Protein AF-A0AAW2DGR3-F1 (afdb_monomer_lite)

Radius of gyration: 17.56 Å; chains: 1; bounding box: 39×25×50 Å

Foldseek 3Di:
DDDDPPPPPPPPPPPDPDDPVQWDWDADLDLQRARWIKTDGNQDDPPDPPTDGDIGTPPPDPPPCPRNVCNVVVVVVVVVVVVVVVVVVVVD

Secondary structure (DSSP, 8-state):
-PPP--------GGG----GGGEEEEE--SGGGTT-EEEEETT--SS-TTS---EEES---TT--HHHHHHHHHHHHHHHHHHHHHHHHHT-

Organism: NCBI:txid425828

pLDDT: mean 73.52, std 17.66, range [33.53, 94.0]

Sequence (92 aa):
MPMLETSNYLSSSDGHFYNVDNYITRTSLKLHTFGKRFYKCCCWSLDDDCTCKFFKWLDTSICCTRGPATAPIVIVKFKRLEHALEVANEEL

Structure (mmCIF, N/CA/C/O backbone):
data_AF-A0AAW2DGR3-F1
#
_entry.id   AF-A0AAW2DGR3-F1
#
loop_
_atom_site.group_PDB
_atom_site.id
_atom_site.type_symbol
_atom_site.label_atom_id
_atom_site.label_alt_id
_atom_site.label_comp_id
_atom_site.label_asym_id
_atom_site.label_entity_id
_atom_site.label_seq_id
_atom_site.pdbx_PDB_ins_code
_atom_site.Cartn_x
_atom_site.Cartn_y
_atom_site.Cartn_z
_atom_site.occupancy
_atom_site.B_iso_or_equiv
_atom_site.auth_seq_id
_atom_site.auth_comp_id
_atom_site.auth_asym_id
_atom_site.auth_atom_id
_atom_site.pdbx_PDB_model_num
ATOM 1 N N . MET A 1 1 ? -17.117 18.240 -12.602 1.00 38.09 1 MET A N 1
ATOM 2 C CA . MET A 1 1 ? -16.289 17.036 -12.385 1.00 38.09 1 MET A CA 1
ATOM 3 C C . MET A 1 1 ? -14.868 17.491 -12.107 1.00 38.09 1 MET A C 1
ATOM 5 O O . MET A 1 1 ? -14.292 18.073 -13.017 1.00 38.09 1 MET A O 1
ATOM 9 N N . PRO A 1 2 ? -14.312 17.328 -10.898 1.00 35.00 2 PRO A N 1
ATOM 10 C CA . PRO A 1 2 ? -12.913 17.660 -10.675 1.00 35.00 2 PRO A CA 1
ATOM 11 C C . PRO A 1 2 ? -12.044 16.454 -11.051 1.00 35.00 2 PRO A C 1
ATOM 13 O O . PRO A 1 2 ? -12.262 15.346 -10.560 1.00 35.00 2 PRO A O 1
ATOM 16 N N . MET A 1 3 ? -11.109 16.680 -11.976 1.00 33.53 3 MET A N 1
ATOM 17 C CA . MET A 1 3 ? -10.056 15.740 -12.361 1.00 33.53 3 MET A CA 1
ATOM 18 C C . MET A 1 3 ? -9.188 15.393 -11.148 1.00 33.53 3 MET A C 1
ATOM 20 O O . MET A 1 3 ? -8.855 16.267 -10.352 1.00 33.53 3 MET A O 1
ATOM 24 N N . LEU A 1 4 ? -8.823 14.112 -11.039 1.00 36.75 4 LEU A N 1
ATOM 25 C CA . LEU A 1 4 ? -7.867 13.614 -10.058 1.00 36.75 4 LEU A CA 1
ATOM 26 C C . LEU A 1 4 ? -6.541 14.373 -10.173 1.00 36.75 4 LEU A C 1
ATOM 28 O O . LEU A 1 4 ? -5.942 14.410 -11.247 1.00 36.75 4 LEU A O 1
ATOM 32 N N . GLU A 1 5 ? -6.053 14.881 -9.043 1.00 36.12 5 GLU A N 1
ATOM 33 C CA . GLU A 1 5 ? -4.648 15.229 -8.851 1.00 36.12 5 GLU A CA 1
ATOM 34 C C . GLU A 1 5 ? -3.796 13.966 -9.028 1.00 36.12 5 GLU A C 1
ATOM 36 O O . GLU A 1 5 ? -3.541 13.195 -8.101 1.00 36.12 5 GLU A O 1
ATOM 41 N N . THR A 1 6 ? -3.365 13.717 -10.259 1.00 40.59 6 THR A N 1
ATOM 42 C CA . THR A 1 6 ? -2.230 12.845 -10.528 1.00 40.59 6 THR A CA 1
ATOM 43 C C . THR A 1 6 ? -0.992 13.581 -10.042 1.00 40.59 6 THR A C 1
ATOM 45 O O . THR A 1 6 ? -0.543 14.535 -10.679 1.00 40.59 6 THR A O 1
ATOM 48 N N . SER A 1 7 ? -0.451 13.171 -8.893 1.00 39.09 7 SER A N 1
ATOM 49 C CA . SER A 1 7 ? 0.859 13.629 -8.444 1.00 39.09 7 SER A CA 1
ATOM 50 C C . SER A 1 7 ? 1.899 13.207 -9.481 1.00 39.09 7 SER A C 1
ATOM 52 O O . SER A 1 7 ? 2.323 12.054 -9.562 1.00 39.09 7 SER A O 1
ATOM 54 N N . ASN A 1 8 ? 2.275 14.162 -10.327 1.00 40.78 8 ASN A N 1
ATOM 55 C CA . ASN A 1 8 ? 3.301 14.017 -11.346 1.00 40.78 8 ASN A CA 1
ATOM 56 C C . ASN A 1 8 ? 4.681 13.984 -10.674 1.00 40.78 8 ASN A C 1
ATOM 58 O O . ASN A 1 8 ? 5.467 14.917 -10.808 1.00 40.78 8 ASN A O 1
ATOM 62 N N . TYR A 1 9 ? 5.006 12.903 -9.963 1.00 45.00 9 TYR A N 1
ATOM 63 C CA . TYR A 1 9 ? 6.408 12.534 -9.790 1.00 45.00 9 TYR A CA 1
ATOM 64 C C . TYR A 1 9 ? 6.860 11.922 -11.112 1.00 45.00 9 TYR A C 1
ATOM 66 O O . TYR A 1 9 ? 6.812 10.709 -11.318 1.00 45.00 9 TYR A O 1
ATOM 74 N N . LEU A 1 10 ? 7.213 12.807 -12.047 1.00 42.09 10 LEU A N 1
ATOM 75 C CA . LEU A 1 10 ? 7.932 12.458 -13.261 1.00 42.09 10 LEU A CA 1
ATOM 76 C C . LEU A 1 10 ? 9.179 11.684 -12.837 1.00 42.09 10 LEU A C 1
ATOM 78 O O . LEU A 1 10 ? 10.104 12.231 -12.242 1.00 42.09 10 LEU A O 1
ATOM 82 N N . SER A 1 11 ? 9.156 10.385 -13.116 1.00 47.09 11 SER A N 1
ATOM 83 C CA . SER A 1 11 ? 10.305 9.498 -13.031 1.00 47.09 11 SER A CA 1
ATOM 84 C C . SER A 1 11 ? 11.299 9.926 -14.111 1.00 47.09 11 SER A C 1
ATOM 86 O O . SER A 1 11 ? 11.344 9.312 -15.176 1.00 47.09 11 SER A O 1
ATOM 88 N N . SER A 1 12 ? 12.060 10.998 -13.875 1.00 43.62 12 SER A N 1
ATOM 89 C CA . SER A 1 12 ? 13.213 11.310 -14.713 1.00 43.62 12 SER A CA 1
ATOM 90 C C . SER A 1 12 ? 14.239 10.196 -14.507 1.00 43.62 12 SER A C 1
ATOM 92 O O . SER A 1 12 ? 14.823 10.013 -13.441 1.00 43.62 12 SER A O 1
ATOM 94 N N . SER A 1 13 ? 14.400 9.382 -15.543 1.00 47.66 13 SER A N 1
ATOM 95 C CA . SER A 1 13 ? 15.395 8.314 -15.623 1.00 47.66 13 SER A CA 1
ATOM 96 C C . SER A 1 13 ? 16.835 8.835 -15.670 1.00 47.66 13 SER A C 1
ATOM 98 O O . SER A 1 13 ? 17.761 8.041 -15.551 1.00 47.66 13 SER A O 1
ATOM 100 N N . ASP A 1 14 ? 17.036 10.146 -15.808 1.00 45.03 14 ASP A N 1
ATOM 101 C CA . ASP A 1 14 ? 18.322 10.743 -16.195 1.00 45.03 14 ASP A CA 1
ATOM 102 C C . ASP A 1 14 ? 19.348 10.890 -15.059 1.00 45.03 14 ASP A C 1
ATOM 104 O O . ASP A 1 14 ? 20.401 11.489 -15.251 1.00 45.03 14 ASP A O 1
ATOM 108 N 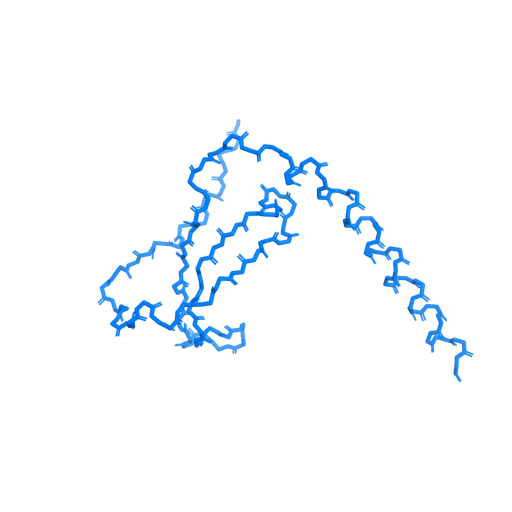N . GLY A 1 15 ? 19.088 10.316 -13.881 1.00 48.59 15 GLY A N 1
ATOM 109 C CA . GLY A 1 15 ? 20.033 10.353 -12.756 1.00 48.59 15 GLY A CA 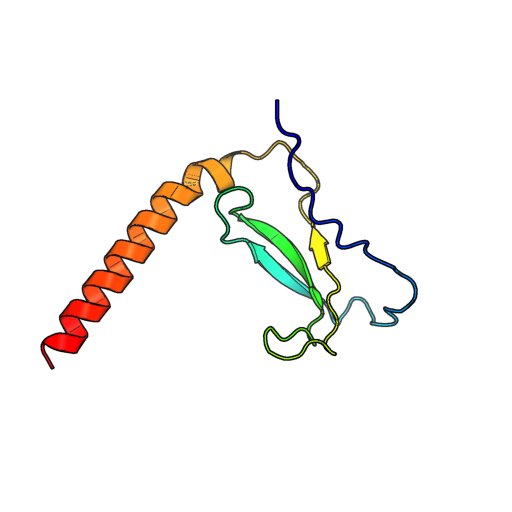1
ATOM 110 C C . GLY A 1 15 ? 20.211 9.043 -11.993 1.00 48.59 15 GLY A C 1
ATOM 111 O O . GLY A 1 15 ? 20.996 9.000 -11.048 1.00 48.59 15 GLY A O 1
ATOM 112 N N . HIS A 1 16 ? 19.499 7.968 -12.349 1.00 52.03 16 HIS A N 1
ATOM 113 C CA . HIS A 1 16 ? 19.453 6.770 -11.508 1.00 52.03 16 HIS A CA 1
ATOM 114 C C . HIS A 1 16 ? 20.375 5.648 -12.006 1.00 52.03 16 HIS A C 1
ATOM 116 O O . HIS A 1 16 ? 19.925 4.612 -12.491 1.00 52.03 16 HIS A O 1
ATOM 122 N N . PHE A 1 17 ? 21.686 5.840 -11.844 1.00 48.19 17 PHE A N 1
ATOM 123 C CA . PHE A 1 17 ? 22.727 4.832 -12.108 1.00 48.19 17 PHE A CA 1
ATOM 124 C C . PHE A 1 17 ? 22.854 3.788 -10.984 1.00 48.19 17 PHE A C 1
ATOM 126 O O . PHE A 1 17 ? 23.959 3.421 -10.594 1.00 48.19 17 PHE A O 1
ATOM 133 N N . TYR A 1 18 ? 21.745 3.296 -10.430 1.00 56.22 18 TYR A N 1
ATOM 134 C CA . TYR A 1 18 ? 21.814 2.230 -9.431 1.00 56.22 18 TYR A CA 1
ATOM 135 C C . TYR A 1 18 ? 21.350 0.901 -10.014 1.00 56.22 18 TYR A C 1
ATOM 137 O O . TYR A 1 18 ? 20.216 0.747 -10.478 1.00 56.22 18 TYR A O 1
ATOM 145 N N . ASN A 1 19 ? 22.296 -0.042 -9.984 1.00 55.66 19 ASN A N 1
ATOM 146 C CA . ASN A 1 19 ? 22.159 -1.442 -10.356 1.00 55.66 19 ASN A CA 1
ATOM 147 C C . ASN A 1 19 ? 20.876 -2.041 -9.749 1.00 55.66 19 ASN A C 1
ATOM 149 O O . ASN A 1 19 ? 20.507 -1.690 -8.626 1.00 55.66 19 ASN A O 1
ATOM 153 N N . VAL A 1 20 ? 20.205 -2.927 -10.489 1.00 55.91 20 VAL A N 1
ATOM 154 C CA . VAL A 1 20 ? 18.891 -3.511 -10.153 1.00 55.91 20 VAL A CA 1
ATOM 155 C C . VAL A 1 20 ? 18.895 -4.213 -8.786 1.00 55.91 20 VAL A C 1
ATOM 157 O O . VAL A 1 20 ? 17.860 -4.292 -8.126 1.00 55.91 20 VAL A O 1
ATOM 160 N N . ASP A 1 21 ? 20.080 -4.595 -8.313 1.00 60.56 21 ASP A N 1
ATOM 161 C CA . ASP A 1 21 ? 20.343 -5.165 -6.990 1.00 60.56 21 ASP A CA 1
ATOM 162 C C . ASP A 1 21 ? 20.094 -4.195 -5.813 1.00 60.56 21 ASP A C 1
ATOM 164 O O . ASP A 1 21 ? 20.046 -4.620 -4.661 1.00 60.56 21 ASP A O 1
ATOM 168 N N . ASN A 1 22 ? 19.901 -2.896 -6.071 1.00 68.00 22 ASN A N 1
ATOM 169 C CA . ASN A 1 22 ? 19.701 -1.867 -5.039 1.00 68.00 22 ASN A CA 1
ATOM 170 C C . ASN A 1 22 ? 18.229 -1.471 -4.822 1.00 68.00 22 ASN A C 1
ATOM 172 O O . ASN A 1 22 ? 17.938 -0.504 -4.111 1.00 68.00 22 ASN A O 1
ATOM 176 N N . TYR A 1 23 ? 17.277 -2.185 -5.426 1.00 77.94 23 TYR A N 1
ATOM 177 C CA . TYR A 1 23 ? 15.855 -1.923 -5.207 1.00 77.94 23 TYR A CA 1
ATOM 178 C C . TYR A 1 23 ? 15.268 -2.854 -4.152 1.00 77.94 23 TYR A C 1
ATOM 180 O O . TYR A 1 23 ? 15.396 -4.075 -4.215 1.00 77.94 23 TYR A O 1
ATOM 188 N N . ILE A 1 24 ? 14.532 -2.272 -3.209 1.00 82.00 24 ILE A N 1
ATOM 189 C CA . ILE A 1 24 ? 13.750 -3.028 -2.235 1.00 82.00 24 ILE A CA 1
ATOM 190 C C . ILE A 1 24 ? 12.326 -3.149 -2.767 1.00 82.00 24 ILE A C 1
ATOM 192 O O . ILE A 1 24 ? 11.686 -2.152 -3.118 1.00 82.00 24 ILE A O 1
ATOM 196 N N . THR A 1 25 ? 11.813 -4.378 -2.800 1.00 86.75 25 THR A N 1
ATOM 197 C CA . THR A 1 25 ? 10.397 -4.625 -3.081 1.00 86.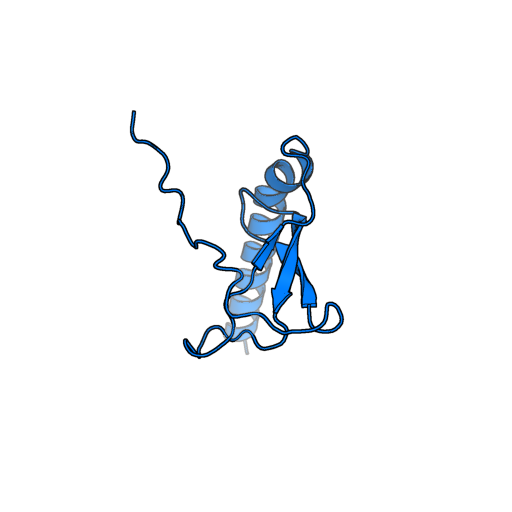75 25 THR A CA 1
ATOM 198 C C . THR A 1 25 ? 9.585 -4.358 -1.822 1.00 86.75 25 THR A C 1
ATOM 200 O O . THR A 1 25 ? 9.870 -4.917 -0.763 1.00 86.75 25 THR A O 1
ATOM 203 N N . ARG A 1 26 ? 8.552 -3.523 -1.927 1.00 87.62 26 ARG A N 1
ATOM 204 C CA . ARG A 1 26 ? 7.602 -3.273 -0.839 1.00 87.62 26 ARG A CA 1
ATOM 205 C C . ARG A 1 26 ? 6.170 -3.455 -1.307 1.00 87.62 26 ARG A C 1
ATOM 207 O O . ARG A 1 26 ? 5.872 -3.327 -2.491 1.00 87.62 26 ARG A O 1
ATOM 214 N N . THR A 1 27 ? 5.289 -3.706 -0.347 1.00 87.81 27 THR A N 1
ATOM 215 C CA . THR A 1 27 ? 3.841 -3.775 -0.547 1.00 87.81 27 THR A CA 1
ATOM 216 C C . THR A 1 27 ? 3.196 -2.509 0.001 1.00 87.81 27 THR A C 1
ATOM 218 O O . THR A 1 27 ? 3.504 -2.072 1.109 1.00 87.81 27 THR A O 1
ATOM 221 N N . SER A 1 28 ? 2.308 -1.897 -0.776 1.00 85.12 28 SER A N 1
ATOM 222 C CA . SER A 1 28 ? 1.575 -0.708 -0.362 1.00 85.12 28 SER A CA 1
ATOM 223 C C . SER A 1 28 ? 0.493 -1.059 0.652 1.00 85.12 28 SER A C 1
ATOM 225 O O . SER A 1 28 ? -0.270 -2.010 0.475 1.00 85.12 28 SER A O 1
ATOM 227 N N . LEU A 1 29 ? 0.406 -0.235 1.693 1.00 85.81 29 LEU A N 1
ATOM 228 C CA . LEU A 1 29 ? -0.621 -0.303 2.731 1.00 85.81 29 LEU A CA 1
ATOM 229 C C . LEU A 1 29 ? -1.674 0.811 2.582 1.00 85.81 29 LEU A C 1
ATOM 231 O O . LEU A 1 29 ? -2.554 0.949 3.427 1.00 85.81 29 LEU A O 1
ATOM 235 N N . LYS A 1 30 ? -1.620 1.612 1.507 1.00 83.62 30 LYS A N 1
ATOM 236 C CA . LYS A 1 30 ? -2.610 2.674 1.252 1.00 83.62 30 LYS A CA 1
ATOM 237 C C . LYS A 1 30 ? -3.905 2.097 0.691 1.00 83.62 30 LYS A C 1
ATOM 239 O O . LYS A 1 30 ? -3.842 1.298 -0.236 1.00 83.62 30 LYS A O 1
ATOM 244 N N . LEU A 1 31 ? -5.053 2.608 1.141 1.00 80.69 31 LEU A N 1
ATOM 245 C CA . LEU A 1 31 ? -6.407 2.142 0.799 1.00 80.69 31 LEU A CA 1
ATOM 246 C C . LEU A 1 31 ? -6.593 1.738 -0.681 1.00 80.69 31 LEU A C 1
ATOM 248 O O . LEU A 1 31 ? -6.894 0.588 -0.980 1.00 80.69 31 LEU A O 1
ATOM 252 N N . HIS A 1 32 ? -6.348 2.654 -1.621 1.00 81.44 32 HIS A N 1
ATOM 253 C CA . HIS A 1 32 ? -6.606 2.431 -3.055 1.00 81.44 32 HIS A CA 1
ATOM 254 C C . HIS A 1 32 ? -5.549 1.584 -3.777 1.00 81.44 32 HIS A C 1
ATOM 256 O O . HIS A 1 32 ? -5.746 1.160 -4.914 1.00 81.44 32 HIS A O 1
ATOM 262 N N . THR A 1 33 ? -4.410 1.342 -3.134 1.00 83.38 33 THR A N 1
ATOM 263 C CA . THR A 1 33 ? -3.292 0.572 -3.704 1.00 83.38 33 THR A CA 1
ATOM 264 C C . THR A 1 33 ? -2.904 -0.599 -2.813 1.00 83.38 33 THR A C 1
ATOM 266 O O . THR A 1 33 ? -1.818 -1.145 -2.967 1.00 83.38 33 THR A O 1
ATOM 269 N N . PHE A 1 34 ? -3.761 -0.962 -1.860 1.00 85.94 34 PHE A N 1
ATOM 270 C CA . PHE A 1 34 ? -3.424 -1.920 -0.824 1.00 85.94 34 PHE A CA 1
ATOM 271 C C . PHE A 1 34 ? -3.054 -3.257 -1.455 1.00 85.94 34 PHE A C 1
ATOM 273 O O . PHE A 1 34 ? -3.740 -3.729 -2.361 1.00 85.94 34 PHE A O 1
ATOM 280 N N . GLY A 1 35 ? -1.950 -3.845 -1.007 1.00 83.94 35 GLY A N 1
ATOM 281 C CA . GLY A 1 35 ? -1.446 -5.100 -1.555 1.00 83.94 35 GLY A CA 1
ATOM 282 C C . GLY A 1 35 ? -0.670 -4.966 -2.870 1.00 83.94 35 GLY A C 1
ATOM 283 O O . GLY A 1 35 ? -0.059 -5.948 -3.282 1.00 83.94 35 GLY A O 1
ATOM 284 N N . LYS A 1 36 ? -0.631 -3.787 -3.514 1.00 86.19 36 LYS A N 1
ATOM 285 C CA . LYS A 1 36 ? 0.204 -3.575 -4.707 1.00 86.19 36 LYS A CA 1
ATOM 286 C C . LYS A 1 36 ? 1.677 -3.492 -4.334 1.00 86.19 36 LYS A C 1
ATOM 288 O O . LYS A 1 36 ? 2.047 -2.798 -3.385 1.00 86.19 36 LYS A O 1
ATOM 293 N N . ARG A 1 37 ? 2.519 -4.145 -5.118 1.00 87.31 37 ARG A N 1
ATOM 294 C CA . ARG A 1 37 ? 3.966 -4.198 -4.955 1.00 87.31 37 ARG A CA 1
ATOM 295 C C . ARG A 1 37 ? 4.654 -3.161 -5.828 1.00 87.31 37 ARG A C 1
ATOM 297 O O . ARG A 1 37 ? 4.246 -2.908 -6.965 1.00 87.31 37 ARG A O 1
ATOM 304 N N . PHE A 1 38 ? 5.723 -2.586 -5.305 1.00 85.88 38 PHE A N 1
ATOM 305 C CA . PHE A 1 38 ? 6.537 -1.595 -5.994 1.00 85.88 38 PHE A CA 1
ATOM 306 C C . PHE A 1 38 ? 8.015 -1.756 -5.643 1.00 85.88 38 PHE A C 1
ATOM 308 O O . PHE A 1 38 ? 8.358 -2.209 -4.548 1.00 85.88 38 PHE A O 1
ATOM 315 N N . TYR A 1 39 ? 8.878 -1.345 -6.570 1.00 86.56 39 TYR A N 1
ATOM 316 C CA . TYR A 1 39 ? 10.281 -1.078 -6.295 1.00 86.56 39 TYR A CA 1
ATOM 317 C C . TYR A 1 39 ? 10.454 0.315 -5.716 1.00 86.56 39 TYR A C 1
ATOM 319 O O . TYR A 1 39 ? 9.820 1.281 -6.153 1.00 86.56 39 TYR A O 1
ATOM 327 N N . LYS A 1 40 ? 11.372 0.398 -4.762 1.00 84.56 40 LYS A N 1
ATOM 328 C CA . LYS A 1 40 ? 11.847 1.629 -4.149 1.00 84.56 40 LYS A CA 1
ATOM 329 C C . LYS A 1 40 ? 13.360 1.557 -4.005 1.00 84.56 40 LYS A C 1
ATOM 331 O O . LYS A 1 40 ? 13.888 0.480 -3.728 1.00 84.56 40 LYS A O 1
ATOM 336 N N . CYS A 1 41 ? 14.046 2.682 -4.181 1.00 83.69 41 CYS A N 1
ATOM 337 C CA . CYS A 1 41 ? 15.484 2.749 -3.926 1.00 83.69 41 CYS A CA 1
A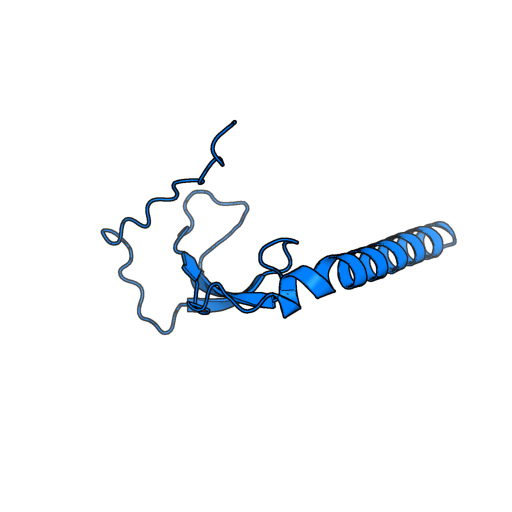TOM 338 C C . CYS A 1 41 ? 15.797 2.398 -2.458 1.00 83.69 41 CYS A C 1
ATOM 340 O O . CYS A 1 41 ? 15.095 2.855 -1.550 1.00 83.69 41 CYS A O 1
ATOM 342 N N . CYS A 1 42 ? 16.833 1.588 -2.219 1.00 80.19 42 CYS A N 1
ATOM 343 C CA . CYS A 1 42 ? 17.279 1.238 -0.868 1.00 80.19 42 CYS A CA 1
ATOM 344 C C . CYS A 1 42 ? 17.751 2.460 -0.066 1.00 80.19 42 CYS A C 1
ATOM 346 O O . CYS A 1 42 ? 17.567 2.494 1.146 1.00 80.19 42 CYS A O 1
ATOM 348 N N . CYS A 1 43 ? 18.283 3.478 -0.745 1.00 77.88 43 CYS A N 1
ATOM 349 C CA . CYS A 1 43 ? 18.765 4.714 -0.136 1.00 77.88 43 CYS A CA 1
ATOM 350 C C . CYS A 1 43 ? 17.650 5.711 0.200 1.00 77.88 43 CYS A C 1
ATOM 352 O O . CYS A 1 43 ? 17.952 6.816 0.630 1.00 77.88 43 CYS A O 1
ATOM 354 N N . TRP A 1 44 ? 16.378 5.381 -0.039 1.00 79.31 44 TRP A N 1
ATOM 355 C CA . TRP A 1 44 ? 15.287 6.300 0.268 1.00 79.31 44 TRP A CA 1
ATOM 356 C C . TRP A 1 44 ? 15.143 6.505 1.777 1.00 79.31 44 TRP A C 1
ATOM 358 O O . TRP A 1 44 ? 15.056 5.531 2.530 1.00 79.31 44 TRP A O 1
ATOM 368 N N . SER A 1 45 ? 14.986 7.762 2.182 1.00 75.38 45 SER A N 1
ATOM 369 C CA . SER A 1 45 ? 14.579 8.176 3.524 1.00 75.38 45 SER A CA 1
ATOM 370 C C . SER A 1 45 ? 13.378 9.116 3.428 1.00 75.38 45 SER A C 1
ATOM 372 O O . SER A 1 45 ? 13.202 9.803 2.423 1.00 75.38 45 SER A O 1
ATOM 374 N N . LEU A 1 46 ? 12.527 9.129 4.457 1.00 75.62 46 LEU A N 1
ATOM 375 C CA . LEU A 1 46 ? 11.433 10.100 4.541 1.00 75.62 46 LEU A CA 1
ATOM 376 C C . LEU A 1 46 ? 11.953 11.486 4.953 1.00 75.62 46 LEU A C 1
ATOM 378 O O . LEU A 1 46 ? 11.409 12.488 4.504 1.00 75.62 46 LEU A O 1
ATOM 382 N N . ASP A 1 47 ? 13.008 11.515 5.768 1.00 78.19 47 ASP A N 1
ATOM 383 C CA . ASP A 1 47 ? 13.506 12.718 6.447 1.00 78.19 47 ASP A CA 1
ATOM 384 C C . ASP A 1 47 ? 14.617 13.439 5.673 1.00 78.19 47 ASP A C 1
ATOM 386 O O . ASP A 1 47 ? 15.103 14.481 6.105 1.00 78.19 47 ASP A O 1
ATOM 390 N N . ASP A 1 48 ? 15.042 12.879 4.538 1.00 77.31 48 ASP A N 1
ATOM 391 C CA . ASP A 1 48 ? 16.111 13.439 3.720 1.00 77.31 48 ASP A CA 1
ATOM 392 C C . ASP A 1 48 ? 15.666 13.575 2.261 1.00 77.31 48 ASP A C 1
ATOM 394 O O . ASP A 1 48 ? 15.531 12.601 1.509 1.00 77.31 48 ASP A O 1
ATOM 398 N N . ASP A 1 49 ? 15.458 14.828 1.865 1.00 73.44 49 ASP A N 1
ATOM 399 C CA . ASP A 1 49 ? 15.068 15.219 0.515 1.00 73.44 49 ASP A CA 1
ATOM 400 C C . ASP A 1 49 ? 16.148 14.955 -0.538 1.00 73.44 49 ASP A C 1
ATOM 402 O O . ASP A 1 49 ? 15.816 14.874 -1.726 1.00 73.44 49 ASP A O 1
ATOM 406 N N . CYS A 1 50 ? 17.403 14.775 -0.116 1.00 72.69 50 CYS A N 1
ATOM 407 C CA . CYS A 1 50 ? 18.518 14.411 -0.987 1.00 72.69 50 CYS A CA 1
ATOM 408 C C . CYS A 1 50 ? 18.507 12.921 -1.345 1.00 72.69 50 CYS A C 1
ATOM 410 O O . CYS A 1 50 ? 19.255 12.492 -2.228 1.00 72.69 50 CYS A O 1
ATOM 412 N N . THR A 1 51 ? 17.668 12.115 -0.686 1.00 77.00 51 THR A N 1
ATOM 413 C CA . THR A 1 51 ? 17.591 10.692 -0.997 1.00 77.00 51 THR A CA 1
ATOM 414 C C . THR A 1 51 ? 16.897 10.434 -2.314 1.00 77.00 51 THR A C 1
ATOM 416 O O . THR A 1 51 ? 16.027 11.172 -2.786 1.00 77.00 51 THR A O 1
ATOM 419 N N . CYS A 1 52 ? 17.271 9.318 -2.925 1.00 78.69 52 CYS A N 1
ATOM 420 C CA . CYS A 1 52 ? 16.671 8.941 -4.175 1.00 78.69 52 CYS A CA 1
ATOM 421 C C . CYS A 1 52 ? 15.174 8.623 -4.025 1.00 78.69 52 CYS A C 1
ATOM 423 O O . CYS A 1 52 ? 14.776 7.669 -3.351 1.00 78.69 52 CYS A O 1
ATOM 425 N N . LYS A 1 53 ? 14.353 9.367 -4.774 1.00 79.44 53 LYS A N 1
ATOM 426 C CA . LYS A 1 53 ? 12.892 9.224 -4.840 1.00 79.44 53 LYS A CA 1
ATOM 427 C C . LYS A 1 53 ? 12.421 8.252 -5.933 1.00 79.44 53 LYS A C 1
ATOM 429 O O . LYS A 1 53 ? 11.243 8.256 -6.285 1.00 79.44 53 LYS A O 1
ATOM 434 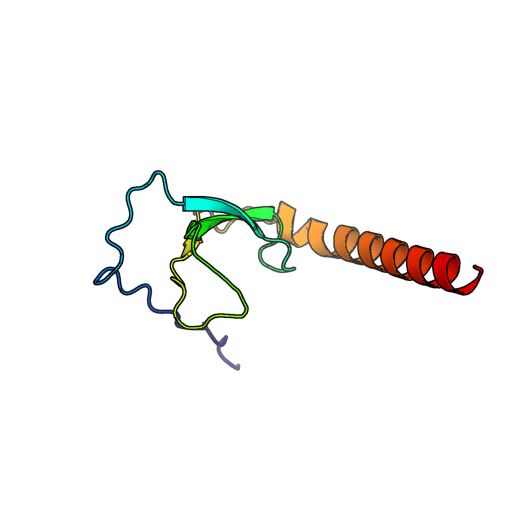N N . PHE A 1 54 ? 13.313 7.407 -6.463 1.00 80.12 54 PHE A N 1
ATOM 435 C CA . PHE A 1 54 ? 12.958 6.422 -7.485 1.00 80.12 54 PHE A CA 1
ATOM 436 C C . PHE A 1 54 ? 11.896 5.446 -6.974 1.00 80.12 54 PHE A C 1
ATOM 438 O O . PHE A 1 54 ? 12.014 4.852 -5.894 1.00 80.12 54 PHE A O 1
ATOM 445 N N . PHE A 1 55 ? 10.876 5.253 -7.805 1.00 82.44 55 PHE A N 1
ATOM 446 C CA . PHE A 1 55 ? 9.716 4.436 -7.510 1.00 82.44 55 PHE A CA 1
ATOM 447 C C . PHE A 1 55 ? 9.153 3.826 -8.796 1.00 82.44 55 PHE A C 1
ATOM 449 O O . PHE A 1 55 ? 8.990 4.523 -9.799 1.00 82.44 55 PHE A O 1
ATOM 456 N N . LYS A 1 56 ? 8.789 2.539 -8.760 1.00 84.75 56 LYS A N 1
ATOM 457 C CA . LYS A 1 56 ? 8.132 1.866 -9.892 1.00 84.75 56 LYS A CA 1
ATOM 458 C C . LYS A 1 56 ? 7.154 0.793 -9.424 1.00 84.75 56 LYS A C 1
ATOM 460 O O . LYS A 1 56 ? 7.532 -0.106 -8.679 1.00 84.75 56 LYS A O 1
ATOM 465 N N . TRP A 1 57 ? 5.910 0.840 -9.899 1.00 85.94 57 TRP A N 1
ATOM 466 C CA . TRP A 1 57 ? 4.933 -0.228 -9.656 1.00 85.94 57 TRP A CA 1
ATOM 467 C C . TRP A 1 57 ? 5.333 -1.528 -10.373 1.00 85.94 57 TRP A C 1
ATOM 469 O O . TRP A 1 57 ? 5.718 -1.495 -11.541 1.00 85.94 57 TRP A O 1
ATOM 479 N N . LEU A 1 58 ? 5.216 -2.665 -9.678 1.00 83.69 58 LEU A N 1
ATOM 480 C CA . LEU A 1 58 ? 5.441 -4.004 -10.244 1.00 83.69 58 LEU A CA 1
ATOM 481 C C . LEU A 1 58 ? 4.164 -4.605 -10.809 1.00 83.69 58 LEU A C 1
ATOM 483 O O . LEU A 1 58 ? 4.180 -5.270 -11.841 1.00 83.69 58 LEU A O 1
ATOM 487 N N . ASP A 1 59 ? 3.056 -4.382 -10.111 1.00 79.38 59 ASP A N 1
ATOM 488 C CA . ASP A 1 59 ? 1.777 -4.953 -10.493 1.00 79.38 59 ASP A CA 1
ATOM 489 C C . ASP A 1 59 ? 1.145 -4.061 -11.570 1.00 79.38 59 ASP A C 1
ATOM 491 O O . ASP A 1 59 ? 0.494 -3.054 -11.284 1.00 79.38 59 ASP A O 1
ATOM 495 N N . THR A 1 60 ? 1.387 -4.418 -12.831 1.00 67.00 60 THR A N 1
ATOM 496 C CA . THR A 1 60 ? 0.912 -3.696 -14.022 1.00 67.00 60 THR A CA 1
ATOM 497 C C . THR A 1 60 ? -0.557 -3.964 -14.347 1.00 67.00 60 THR A C 1
ATOM 499 O O . THR A 1 60 ? -1.168 -3.194 -15.086 1.00 67.00 60 THR A O 1
ATOM 502 N N . SER A 1 61 ? -1.174 -5.009 -13.781 1.00 62.69 61 SER A N 1
ATOM 503 C CA . SER A 1 61 ? -2.598 -5.267 -14.007 1.00 62.69 61 SER A CA 1
ATOM 504 C C . SER A 1 61 ? -3.455 -4.354 -13.126 1.00 62.69 61 SER A C 1
ATOM 506 O O . SER A 1 61 ? -3.576 -4.553 -11.914 1.00 62.69 61 SER A O 1
ATOM 508 N N . ILE A 1 62 ? -4.100 -3.375 -13.754 1.00 58.19 62 ILE A N 1
ATOM 509 C CA . ILE A 1 62 ? -5.020 -2.413 -13.127 1.00 58.19 62 ILE A CA 1
ATOM 510 C C . ILE A 1 62 ? -6.236 -3.111 -12.470 1.00 58.19 62 ILE A C 1
ATOM 512 O O . ILE A 1 62 ? -6.877 -2.537 -11.595 1.00 58.19 62 ILE A O 1
ATOM 516 N N . CYS A 1 63 ? -6.515 -4.371 -12.820 1.00 55.81 63 CYS A N 1
ATOM 517 C CA . CYS A 1 63 ? -7.798 -5.024 -12.554 1.00 55.81 63 CYS A CA 1
ATOM 518 C C . CYS A 1 63 ? -7.894 -5.874 -11.270 1.00 55.81 63 CYS A C 1
ATOM 520 O O . CYS A 1 63 ? -8.968 -6.402 -10.989 1.00 55.81 63 CYS A O 1
ATOM 522 N N . CYS A 1 64 ? -6.833 -6.040 -10.469 1.00 65.25 64 CYS A N 1
ATOM 523 C CA . CYS A 1 64 ? -6.950 -6.806 -9.219 1.00 65.25 64 CYS A CA 1
ATOM 524 C C . CYS A 1 64 ? -7.535 -5.935 -8.091 1.00 65.25 64 CYS A C 1
ATOM 526 O O . CYS A 1 64 ? -6.817 -5.215 -7.397 1.00 65.25 64 CYS A O 1
ATOM 528 N N . THR A 1 65 ? -8.852 -6.010 -7.890 1.00 71.94 65 THR A N 1
ATOM 529 C CA . THR A 1 65 ? -9.594 -5.243 -6.868 1.00 71.94 65 THR A CA 1
ATOM 530 C C . THR A 1 65 ? -9.519 -5.842 -5.462 1.00 71.94 65 THR A C 1
ATOM 532 O O . THR A 1 65 ? -9.958 -5.215 -4.500 1.00 71.94 65 THR A O 1
ATOM 535 N N . ARG A 1 66 ? -8.932 -7.037 -5.312 1.00 78.50 66 ARG A N 1
ATOM 536 C CA . ARG A 1 66 ? -8.901 -7.787 -4.042 1.00 78.50 66 ARG A CA 1
ATOM 537 C C . ARG A 1 66 ? -8.204 -7.028 -2.917 1.00 78.50 66 ARG A C 1
ATOM 539 O O . ARG A 1 66 ? -8.695 -7.011 -1.792 1.00 78.50 66 ARG A O 1
ATOM 546 N N . GLY A 1 67 ? -7.076 -6.393 -3.226 1.00 79.31 67 GLY A N 1
ATOM 547 C CA . GLY A 1 67 ? -6.316 -5.604 -2.262 1.00 79.31 67 GLY A CA 1
ATOM 548 C C . GLY A 1 67 ? -7.119 -4.408 -1.738 1.00 79.31 67 GLY A C 1
ATOM 549 O O . GLY A 1 67 ? -7.420 -4.372 -0.544 1.00 79.31 67 GLY A O 1
ATOM 550 N N . PRO A 1 68 ? -7.566 -3.490 -2.615 1.00 80.75 68 PRO A N 1
ATOM 551 C CA . PRO A 1 68 ? -8.427 -2.372 -2.227 1.00 80.75 68 PRO A CA 1
ATOM 552 C C . PRO A 1 68 ? -9.717 -2.787 -1.507 1.00 80.75 68 PRO A C 1
ATOM 554 O O . PRO A 1 68 ? -10.103 -2.131 -0.546 1.00 80.75 68 PRO A O 1
ATOM 557 N N . ALA A 1 69 ? -10.356 -3.891 -1.909 1.00 83.88 69 ALA A N 1
ATOM 558 C CA . ALA A 1 69 ? -11.558 -4.401 -1.242 1.00 83.88 69 ALA A CA 1
ATOM 559 C C . ALA A 1 69 ? -11.291 -4.889 0.196 1.00 83.88 69 ALA A C 1
ATOM 561 O O . ALA A 1 69 ? -12.161 -4.792 1.057 1.00 83.88 69 ALA A O 1
ATOM 562 N N . THR A 1 70 ? -10.083 -5.388 0.472 1.00 85.50 70 THR A N 1
ATOM 563 C CA . THR A 1 70 ? -9.693 -5.913 1.794 1.00 85.50 70 THR A CA 1
ATOM 564 C C . THR A 1 70 ? -9.129 -4.821 2.712 1.00 85.50 70 THR A C 1
ATOM 566 O O . THR A 1 70 ? -9.183 -4.944 3.937 1.00 85.50 70 THR A O 1
ATOM 569 N N . ALA A 1 71 ? -8.622 -3.727 2.139 1.00 87.25 71 ALA A N 1
ATOM 570 C CA . ALA A 1 71 ? -7.959 -2.648 2.867 1.00 87.25 71 ALA A CA 1
ATOM 571 C C . ALA A 1 71 ? -8.783 -2.049 4.025 1.00 87.25 71 ALA A C 1
ATOM 573 O O . ALA A 1 71 ? -8.217 -1.904 5.109 1.00 87.25 71 ALA A O 1
ATOM 574 N N . PRO A 1 72 ? -10.096 -1.756 3.882 1.00 87.62 72 PRO A N 1
ATOM 575 C CA . PRO A 1 72 ? -10.887 -1.207 4.983 1.00 87.62 72 PRO A CA 1
ATOM 576 C C . PRO A 1 72 ? -10.914 -2.129 6.205 1.00 87.62 72 PRO A C 1
ATOM 578 O O . PRO A 1 72 ? -10.762 -1.671 7.334 1.00 87.62 72 PRO A O 1
ATOM 581 N N . ILE A 1 73 ? -11.050 -3.439 5.977 1.00 89.94 73 ILE A N 1
ATOM 582 C CA . ILE A 1 73 ? -11.106 -4.449 7.040 1.00 89.94 73 ILE A CA 1
ATOM 583 C C . ILE A 1 73 ? -9.780 -4.474 7.805 1.00 89.94 73 ILE A C 1
ATOM 585 O O .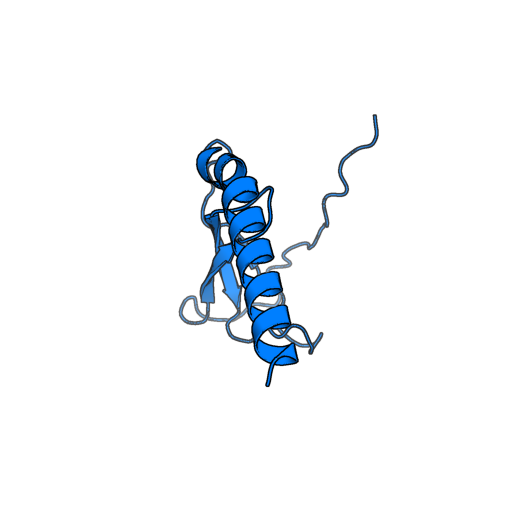 ILE A 1 73 ? -9.767 -4.486 9.036 1.00 89.94 73 ILE A O 1
ATOM 589 N N . VAL A 1 74 ? -8.663 -4.465 7.075 1.00 88.19 74 VAL A N 1
ATOM 590 C CA . VAL A 1 74 ? -7.321 -4.477 7.667 1.00 88.19 74 VAL A CA 1
ATOM 591 C C . VAL A 1 74 ? -7.074 -3.198 8.463 1.00 88.19 74 VAL A C 1
ATOM 593 O O . VAL A 1 74 ? -6.681 -3.284 9.623 1.00 88.19 74 VAL A O 1
ATOM 596 N N . ILE A 1 75 ? -7.381 -2.028 7.896 1.00 87.00 75 ILE A N 1
ATOM 597 C CA . ILE A 1 75 ? -7.206 -0.730 8.567 1.00 87.00 75 ILE A CA 1
ATOM 598 C C . ILE A 1 75 ? -8.011 -0.671 9.869 1.00 87.00 75 ILE A C 1
ATOM 600 O O . ILE A 1 75 ? -7.483 -0.250 10.893 1.00 87.00 75 ILE A O 1
ATOM 604 N N . VAL A 1 76 ? -9.268 -1.129 9.864 1.00 92.81 76 VAL A N 1
ATOM 605 C CA . VAL A 1 76 ? -10.095 -1.167 11.081 1.00 92.81 76 VAL A CA 1
ATOM 606 C C . VAL A 1 76 ? -9.479 -2.077 12.145 1.00 92.81 76 VAL A C 1
ATOM 608 O O . VAL A 1 76 ? -9.469 -1.715 13.320 1.00 92.81 76 VAL A O 1
ATOM 611 N N . LYS A 1 77 ? -8.939 -3.240 11.763 1.00 92.50 77 LYS A N 1
ATOM 612 C CA . LYS A 1 77 ? -8.263 -4.135 12.715 1.00 92.50 77 LYS A CA 1
ATOM 613 C C . LYS A 1 77 ? -7.002 -3.507 13.306 1.00 92.50 77 LYS A C 1
ATOM 615 O O . LYS A 1 77 ? -6.822 -3.597 14.514 1.00 92.50 77 LYS A O 1
ATOM 620 N N . PHE A 1 78 ? -6.178 -2.855 12.487 1.00 90.12 78 PHE A N 1
ATOM 621 C CA . PHE A 1 78 ? -4.985 -2.153 12.968 1.00 90.12 78 PHE A CA 1
ATOM 622 C C . PHE A 1 78 ? -5.341 -1.035 13.945 1.00 90.12 78 PHE A C 1
ATOM 624 O O . PHE A 1 78 ? -4.813 -1.031 15.047 1.00 90.12 78 PHE A O 1
ATOM 631 N N . LYS A 1 79 ? -6.324 -0.189 13.621 1.00 90.75 79 LYS A N 1
ATOM 632 C CA . LYS A 1 79 ? -6.784 0.872 14.533 1.00 90.75 79 LYS A CA 1
ATOM 633 C C . LYS A 1 79 ? -7.281 0.337 15.874 1.00 90.75 79 LYS A C 1
ATOM 635 O O . LYS A 1 79 ? -7.037 0.931 16.914 1.00 90.75 79 LYS A O 1
ATOM 640 N N . ARG A 1 80 ? -7.988 -0.798 15.860 1.00 93.00 80 ARG A N 1
ATOM 641 C CA . ARG A 1 80 ? -8.431 -1.456 17.099 1.00 93.00 80 ARG A CA 1
ATOM 642 C C . ARG A 1 80 ? -7.259 -1.968 17.931 1.00 93.00 80 ARG A C 1
ATOM 644 O O . ARG A 1 80 ? -7.346 -1.933 19.150 1.00 93.00 80 ARG A O 1
ATOM 651 N N . LEU A 1 81 ? -6.205 -2.462 17.284 1.00 93.69 81 LEU A N 1
ATOM 652 C CA . LEU A 1 81 ? -4.989 -2.905 17.963 1.00 93.69 81 LEU A CA 1
ATOM 653 C C . LEU A 1 81 ? -4.190 -1.723 18.519 1.00 93.69 81 LEU A C 1
ATOM 655 O O . LEU A 1 81 ? -3.749 -1.807 19.655 1.00 93.69 81 LEU A O 1
ATOM 659 N N . GLU A 1 82 ? -4.054 -0.633 17.761 1.00 92.25 82 GLU A N 1
ATOM 660 C CA . GLU A 1 82 ? -3.419 0.613 18.219 1.00 92.25 82 GLU A CA 1
ATOM 661 C C . GLU A 1 82 ? -4.126 1.154 19.464 1.00 92.25 82 GLU A C 1
ATOM 663 O O . GLU A 1 82 ? -3.491 1.323 20.496 1.00 92.25 82 GLU A O 1
ATOM 668 N N . HIS A 1 83 ? -5.455 1.280 19.424 1.00 93.25 83 HIS A N 1
ATOM 669 C CA . HIS A 1 83 ? -6.232 1.716 20.585 1.00 93.25 83 HIS A CA 1
ATOM 670 C C . HIS A 1 83 ? -6.101 0.760 21.782 1.00 93.25 83 HIS A C 1
ATOM 672 O O . HIS A 1 83 ? -6.035 1.191 22.927 1.00 93.25 83 HIS A O 1
ATOM 678 N N . ALA A 1 84 ? -6.100 -0.558 21.556 1.00 92.88 84 ALA A N 1
ATOM 679 C CA . ALA A 1 84 ? -5.921 -1.520 22.647 1.00 92.88 84 ALA A CA 1
ATOM 680 C C . ALA A 1 84 ? -4.524 -1.417 23.280 1.00 92.88 84 ALA A C 1
ATOM 682 O O . ALA A 1 84 ? -4.391 -1.582 24.489 1.00 92.88 84 ALA A O 1
ATOM 683 N N . LEU A 1 85 ? -3.501 -1.138 22.469 1.00 94.00 85 LEU A N 1
ATOM 684 C CA . LEU A 1 85 ? -2.136 -0.908 22.928 1.00 94.00 85 LEU A CA 1
ATOM 685 C C . LEU A 1 85 ? -2.028 0.395 23.732 1.00 94.00 85 LEU A C 1
ATOM 687 O O . LEU A 1 85 ? -1.376 0.402 24.768 1.00 94.00 85 LEU A O 1
ATOM 691 N N . GLU A 1 86 ? -2.665 1.473 23.270 1.00 92.81 86 GLU A N 1
ATOM 692 C CA . GLU A 1 86 ? -2.723 2.756 23.984 1.00 92.81 86 GLU A CA 1
ATOM 693 C C . GLU A 1 86 ? -3.338 2.579 25.375 1.00 92.81 86 GLU A C 1
ATOM 695 O O . GLU A 1 86 ? -2.688 2.902 26.363 1.00 92.81 86 GLU A O 1
ATOM 700 N N . VAL A 1 87 ? -4.516 1.950 25.461 1.00 91.38 87 VAL A N 1
ATOM 701 C CA . VAL A 1 87 ? -5.175 1.660 26.747 1.00 91.38 87 VAL A CA 1
ATOM 702 C C . VAL A 1 87 ? -4.285 0.809 27.657 1.00 91.38 87 VAL A C 1
ATOM 704 O O . VAL A 1 87 ? -4.123 1.131 28.828 1.00 91.38 87 VAL A O 1
ATOM 707 N N . ALA A 1 88 ? -3.660 -0.248 27.129 1.00 89.81 88 ALA A N 1
ATOM 708 C CA . ALA A 1 88 ? -2.779 -1.106 27.923 1.00 89.81 88 ALA A CA 1
ATOM 709 C C . ALA A 1 88 ? -1.530 -0.374 28.450 1.00 89.81 88 ALA A C 1
ATOM 711 O O . ALA A 1 88 ? -1.014 -0.735 29.504 1.00 89.81 88 ALA A O 1
ATOM 712 N N . ASN A 1 89 ? -1.038 0.635 27.727 1.00 87.19 89 ASN A N 1
ATOM 713 C CA . ASN A 1 89 ? 0.101 1.448 28.153 1.00 87.19 89 ASN A CA 1
ATOM 714 C C . ASN A 1 89 ? -0.287 2.538 29.167 1.00 87.19 89 ASN A C 1
ATOM 716 O O . ASN A 1 89 ? 0.581 2.985 29.907 1.00 87.19 89 ASN A O 1
ATOM 720 N N . GLU A 1 90 ? -1.549 2.980 29.199 1.00 80.88 90 GLU A N 1
ATOM 721 C CA . GLU A 1 90 ? -2.060 3.949 30.186 1.00 80.88 90 GLU A CA 1
ATOM 722 C C . GLU A 1 90 ? -2.350 3.312 31.558 1.00 80.88 90 GLU A C 1
ATOM 724 O O . GLU A 1 90 ? -2.406 4.014 32.566 1.00 80.88 90 GLU A O 1
ATOM 729 N N . GLU A 1 91 ? -2.523 1.988 31.611 1.00 68.25 91 GLU A N 1
ATOM 730 C CA . GLU A 1 91 ? -2.759 1.220 32.844 1.00 68.25 91 GLU A CA 1
ATOM 731 C C . GLU A 1 91 ? -1.465 0.793 33.579 1.00 68.25 91 GLU A C 1
ATOM 733 O O . GLU A 1 91 ? -1.552 0.130 34.619 1.00 68.25 91 GLU A O 1
ATOM 738 N N . LEU A 1 92 ? -0.280 1.156 33.063 1.00 55.94 92 LEU A N 1
ATOM 739 C CA . LEU A 1 92 ? 1.045 0.823 33.617 1.00 55.94 92 LEU A CA 1
ATOM 740 C C . LEU A 1 92 ? 1.699 2.022 34.326 1.00 55.94 92 LEU A C 1
ATOM 742 O O . LEU A 1 92 ? 2.291 1.800 35.408 1.00 55.94 92 LEU A O 1
#